Protein AF-A0AAV4X0K2-F1 (afdb_monomer)

Foldseek 3Di:
DLPVLVVVLVVVVVVVVVCVVVVDDDPADDDRDDAPCCVVVHVRVVVVCVVCVVVCVVHPDDDDDRPPCPPDDDDDDDDDDDPDD

Structure (mmCIF, N/CA/C/O backbone):
data_AF-A0AAV4X0K2-F1
#
_entry.id   AF-A0AAV4X0K2-F1
#
loop_
_atom_site.group_PDB
_atom_site.id
_atom_site.type_symbol
_atom_site.label_atom_id
_atom_site.label_alt_id
_atom_site.label_comp_id
_atom_site.label_asym_id
_atom_site.label_entity_id
_atom_site.label_seq_id
_atom_site.pdbx_PDB_ins_code
_atom_site.Cartn_x
_atom_site.Cartn_y
_atom_site.Cartn_z
_atom_site.occupancy
_atom_site.B_iso_or_equiv
_atom_site.auth_seq_id
_atom_site.auth_comp_id
_atom_site.auth_asym_id
_atom_site.auth_atom_id
_atom_site.pdbx_PDB_model_num
ATOM 1 N N . MET A 1 1 ? 12.401 4.003 -14.303 1.00 54.50 1 MET A N 1
ATOM 2 C CA . MET A 1 1 ? 11.462 2.905 -14.005 1.00 54.50 1 MET A CA 1
ATOM 3 C C . MET A 1 1 ? 10.466 3.340 -12.929 1.00 54.50 1 MET A C 1
ATOM 5 O O . MET A 1 1 ? 9.281 3.158 -13.141 1.00 54.50 1 MET A O 1
ATOM 9 N N . GLU A 1 2 ? 10.901 4.102 -11.919 1.00 62.12 2 GLU A N 1
ATOM 10 C CA . GLU A 1 2 ? 10.074 4.663 -10.821 1.00 62.12 2 GLU A CA 1
ATOM 11 C C . GLU A 1 2 ? 8.936 5.646 -11.202 1.00 62.12 2 GLU A C 1
ATOM 13 O O . GLU A 1 2 ? 8.013 5.878 -10.425 1.00 62.12 2 GLU A O 1
ATOM 18 N N . LEU A 1 3 ? 8.963 6.267 -12.390 1.00 73.31 3 LEU A N 1
ATOM 19 C CA . LEU A 1 3 ? 8.023 7.355 -12.719 1.00 73.31 3 LEU A CA 1
ATOM 20 C C . LEU A 1 3 ? 6.564 6.896 -12.884 1.00 73.31 3 LEU A C 1
ATOM 22 O O . LEU A 1 3 ? 5.651 7.670 -12.608 1.00 73.31 3 LEU A O 1
ATOM 26 N N . VAL A 1 4 ? 6.326 5.670 -13.355 1.00 82.19 4 VAL A N 1
ATOM 27 C CA . VAL A 1 4 ? 4.963 5.202 -13.667 1.00 82.19 4 VAL A CA 1
ATOM 28 C C . VAL A 1 4 ? 4.184 4.858 -12.396 1.00 82.19 4 VAL A C 1
ATOM 30 O O . VAL A 1 4 ? 3.013 5.223 -12.289 1.00 82.19 4 VAL A O 1
ATOM 33 N N . GLU A 1 5 ? 4.830 4.219 -11.419 1.00 84.44 5 GLU A N 1
ATOM 34 C CA . GLU A 1 5 ? 4.222 3.889 -10.124 1.00 84.44 5 GLU A CA 1
ATOM 35 C C . GLU A 1 5 ? 3.785 5.157 -9.380 1.00 84.44 5 GLU A C 1
ATOM 37 O O . GLU A 1 5 ? 2.631 5.270 -8.954 1.00 84.44 5 GLU A O 1
ATOM 42 N N . LEU A 1 6 ? 4.678 6.150 -9.289 1.00 87.69 6 LEU A N 1
ATOM 43 C CA . LEU A 1 6 ? 4.381 7.402 -8.598 1.00 87.69 6 LEU A CA 1
ATOM 44 C C . LEU A 1 6 ? 3.197 8.133 -9.243 1.00 87.69 6 LEU A C 1
ATOM 46 O O . LEU A 1 6 ? 2.308 8.619 -8.541 1.00 87.69 6 LEU A O 1
ATOM 50 N N . LEU A 1 7 ? 3.149 8.186 -10.578 1.00 91.25 7 LEU A N 1
ATOM 51 C CA . LEU A 1 7 ? 2.034 8.799 -11.301 1.00 91.25 7 LEU A CA 1
ATOM 52 C C . LEU A 1 7 ? 0.711 8.078 -11.029 1.00 91.25 7 LEU A C 1
ATOM 54 O O . LEU A 1 7 ? -0.301 8.752 -10.827 1.00 91.25 7 LEU A O 1
ATOM 58 N N . LEU A 1 8 ? 0.706 6.741 -10.970 1.00 92.06 8 LEU A N 1
ATOM 59 C CA . LEU A 1 8 ? -0.502 6.003 -10.607 1.00 92.06 8 LEU A CA 1
ATOM 60 C C . LEU A 1 8 ? -0.950 6.362 -9.188 1.00 92.06 8 LEU A C 1
ATOM 62 O O . LEU A 1 8 ? -2.122 6.677 -8.988 1.00 92.06 8 LEU A O 1
ATOM 66 N N . LEU A 1 9 ? -0.050 6.316 -8.203 1.00 93.88 9 LEU A N 1
ATOM 67 C CA . LEU A 1 9 ? -0.398 6.609 -6.810 1.00 93.88 9 LEU A CA 1
ATOM 68 C C . LEU A 1 9 ? -0.948 8.030 -6.648 1.00 93.88 9 LEU A C 1
ATOM 70 O O . LEU A 1 9 ? -1.936 8.228 -5.933 1.00 93.88 9 LEU A O 1
ATOM 74 N N . LEU A 1 10 ? -0.361 9.008 -7.343 1.00 94.94 10 LEU A N 1
ATOM 75 C CA . LEU A 1 10 ? -0.852 10.386 -7.367 1.00 94.94 10 LEU A CA 1
ATOM 76 C C . LEU A 1 10 ? -2.238 10.485 -8.011 1.00 94.94 10 LEU A C 1
ATOM 78 O O . LEU A 1 10 ? -3.122 11.147 -7.463 1.00 94.94 10 LEU A O 1
ATOM 82 N N . GLU A 1 11 ? -2.458 9.808 -9.137 1.00 96.44 11 GLU A N 1
ATOM 83 C CA . GLU A 1 11 ? -3.742 9.832 -9.837 1.00 96.44 11 GLU A CA 1
ATOM 84 C C . GLU A 1 11 ? -4.845 9.130 -9.035 1.00 96.44 11 GLU A C 1
ATOM 86 O O . GLU A 1 11 ? -5.944 9.671 -8.892 1.00 96.44 11 GLU A O 1
ATOM 91 N N . LEU A 1 12 ? -4.547 7.984 -8.418 1.00 96.12 12 LEU A N 1
ATOM 92 C CA . LEU A 1 12 ? -5.459 7.320 -7.489 1.00 96.12 12 LEU A CA 1
ATOM 93 C C . LEU A 1 12 ? -5.788 8.245 -6.317 1.00 96.12 12 LEU A C 1
ATOM 95 O O . LEU A 1 12 ? -6.963 8.495 -6.048 1.00 96.12 12 LEU A O 1
ATOM 99 N N . SER A 1 13 ? -4.777 8.828 -5.670 1.00 96.00 13 SER A N 1
ATOM 100 C CA . SER A 1 13 ? -4.977 9.771 -4.562 1.00 96.00 13 SER A CA 1
ATOM 101 C C . SER A 1 13 ? -5.866 10.951 -4.973 1.00 96.00 13 SER A C 1
ATOM 103 O O . SER A 1 13 ? -6.762 11.354 -4.226 1.00 96.00 13 SER A O 1
ATOM 105 N N . ARG A 1 14 ? -5.687 11.472 -6.194 1.00 97.69 14 ARG A N 1
ATOM 106 C CA . ARG A 1 14 ? -6.503 12.548 -6.769 1.00 97.69 14 ARG A CA 1
ATOM 107 C C . ARG A 1 14 ? -7.957 12.120 -6.988 1.00 97.69 14 ARG A C 1
ATOM 109 O O . ARG A 1 14 ? -8.869 12.872 -6.635 1.00 97.69 14 ARG A O 1
ATOM 116 N N . VAL A 1 15 ? -8.186 10.936 -7.559 1.00 98.25 15 VAL A N 1
ATOM 117 C CA . VAL A 1 15 ? -9.529 10.387 -7.814 1.00 98.25 15 VAL A CA 1
ATOM 118 C C . VAL A 1 15 ? -10.257 10.101 -6.502 1.00 98.25 15 VAL A C 1
ATOM 120 O O . VAL A 1 15 ? -11.373 10.583 -6.313 1.00 98.25 15 VAL A O 1
ATOM 123 N N . TYR A 1 16 ? -9.621 9.409 -5.556 1.00 97.88 16 TYR A N 1
ATOM 124 C CA . TYR A 1 16 ? -10.205 9.159 -4.237 1.00 97.88 16 TYR A CA 1
ATOM 125 C C . TYR A 1 16 ? -10.468 10.466 -3.482 1.00 97.88 16 TYR A C 1
ATOM 127 O O . TYR A 1 16 ? -11.527 10.625 -2.877 1.00 97.88 16 TYR A O 1
ATOM 135 N N . GLY A 1 17 ? -9.571 11.450 -3.587 1.00 97.88 17 GLY A N 1
ATOM 136 C CA . GLY A 1 17 ? -9.789 12.791 -3.048 1.00 97.88 17 GLY A CA 1
ATOM 137 C C . GLY A 1 17 ? -11.018 13.491 -3.639 1.00 97.88 17 GLY A C 1
ATOM 138 O O . GLY A 1 17 ? -11.735 14.184 -2.916 1.00 97.88 17 GLY A O 1
ATOM 139 N N . ARG A 1 18 ? -11.309 13.293 -4.932 1.00 98.44 18 ARG A N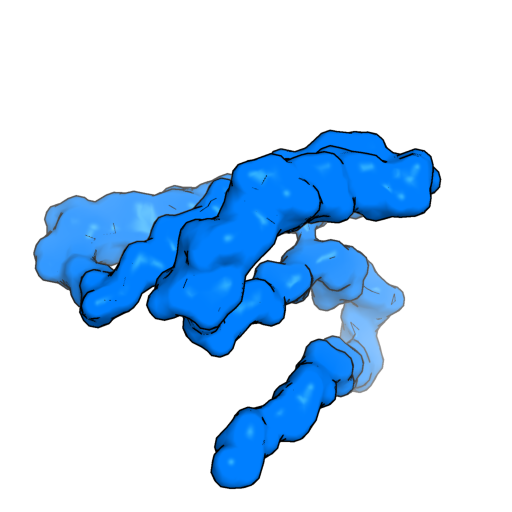 1
ATOM 140 C CA . ARG A 1 18 ? -12.540 13.793 -5.565 1.00 98.44 18 ARG A CA 1
ATOM 141 C C . ARG A 1 18 ? -13.780 13.078 -5.028 1.00 98.44 18 ARG A C 1
ATOM 143 O O . ARG A 1 18 ? -14.709 13.758 -4.609 1.00 98.44 18 ARG A O 1
ATOM 150 N N . LEU A 1 19 ? -13.761 11.747 -4.956 1.00 98.38 19 LEU A N 1
ATOM 151 C CA . LEU A 1 19 ? -14.875 10.960 -4.410 1.00 98.38 19 LEU A CA 1
ATOM 152 C C . LEU A 1 19 ? -15.211 11.383 -2.972 1.00 98.38 19 LEU A C 1
ATOM 154 O O . LEU A 1 19 ? -16.378 11.527 -2.612 1.00 98.38 19 LEU A O 1
ATOM 158 N N . LEU A 1 20 ? -14.188 11.670 -2.160 1.00 98.00 20 LEU A N 1
ATOM 159 C CA . LEU A 1 20 ? -14.382 12.214 -0.817 1.00 98.00 20 LEU A CA 1
ATOM 160 C C . LEU A 1 20 ? -15.080 13.588 -0.834 1.00 98.00 20 LEU A C 1
ATOM 162 O O . LEU A 1 20 ? -15.934 13.850 0.016 1.00 98.00 20 LEU A O 1
ATOM 166 N N . LYS A 1 21 ? -14.762 14.471 -1.785 1.00 98.00 21 LYS A N 1
ATOM 167 C CA . LYS A 1 21 ? -15.442 15.773 -1.930 1.00 98.00 21 LYS A CA 1
ATOM 168 C C . LYS A 1 21 ? -16.895 15.629 -2.393 1.00 98.00 21 LYS A C 1
ATOM 170 O O . LYS A 1 21 ? -17.724 16.444 -2.015 1.00 98.00 21 LYS A O 1
ATOM 175 N N . GLU A 1 22 ? -17.205 14.574 -3.140 1.00 98.25 22 GLU A N 1
ATOM 176 C CA . GLU A 1 22 ? -18.553 14.246 -3.633 1.00 98.25 22 GLU A CA 1
ATOM 177 C C . GLU A 1 22 ? -19.420 13.502 -2.596 1.00 98.25 22 GLU A C 1
ATOM 179 O O . GLU A 1 22 ? -20.559 13.138 -2.870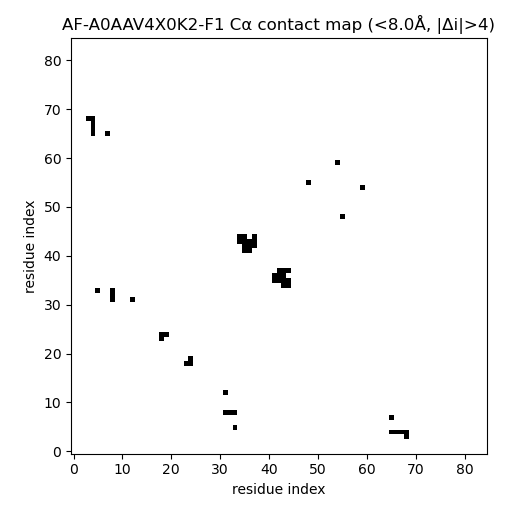 1.00 98.25 22 GLU A O 1
ATOM 184 N N . GLY A 1 23 ? -18.903 13.287 -1.382 1.00 97.94 23 GLY A N 1
ATOM 185 C CA . GLY A 1 23 ? -19.645 12.683 -0.270 1.00 97.94 23 GLY A CA 1
ATOM 186 C C . GLY A 1 23 ? -19.503 11.165 -0.161 1.00 97.94 23 GLY A C 1
ATOM 187 O O . GLY A 1 23 ? -19.932 10.586 0.837 1.00 97.94 23 GLY A O 1
ATOM 188 N N . TRP A 1 24 ? -18.831 10.513 -1.112 1.00 98.38 24 TRP A N 1
ATOM 189 C CA . TRP A 1 24 ? -18.476 9.106 -0.966 1.00 98.38 24 TRP A CA 1
ATOM 190 C C . TRP A 1 24 ? -17.458 8.926 0.170 1.00 98.38 24 TRP A C 1
ATOM 192 O O . TRP A 1 24 ? -16.576 9.760 0.393 1.00 98.38 24 TRP A O 1
ATOM 202 N N . ARG A 1 25 ? -17.570 7.830 0.923 1.00 97.50 25 ARG A N 1
ATOM 203 C CA . ARG A 1 25 ? -16.629 7.461 1.989 1.00 97.50 25 ARG A CA 1
ATOM 204 C C . ARG A 1 25 ? -16.308 5.973 1.882 1.00 97.50 25 ARG A C 1
ATOM 206 O O . ARG A 1 25 ? -17.239 5.171 1.780 1.00 97.50 25 ARG A O 1
ATOM 213 N N . PRO A 1 26 ? -15.027 5.573 1.937 1.00 97.31 26 PRO A N 1
ATOM 214 C CA . PRO A 1 26 ? -14.696 4.161 1.955 1.00 97.31 26 PRO A CA 1
ATOM 215 C C . PRO A 1 26 ? -15.141 3.543 3.284 1.00 97.31 26 PRO A C 1
ATOM 217 O O . PRO A 1 26 ? -15.021 4.152 4.346 1.00 97.31 26 PRO A O 1
ATOM 220 N N . ARG A 1 27 ? -15.620 2.296 3.242 1.00 97.81 27 ARG A N 1
ATOM 221 C CA . ARG A 1 27 ? -16.001 1.550 4.455 1.00 97.81 27 ARG A CA 1
ATOM 222 C C . ARG A 1 27 ? -14.801 1.259 5.371 1.00 97.81 27 ARG A C 1
ATOM 224 O O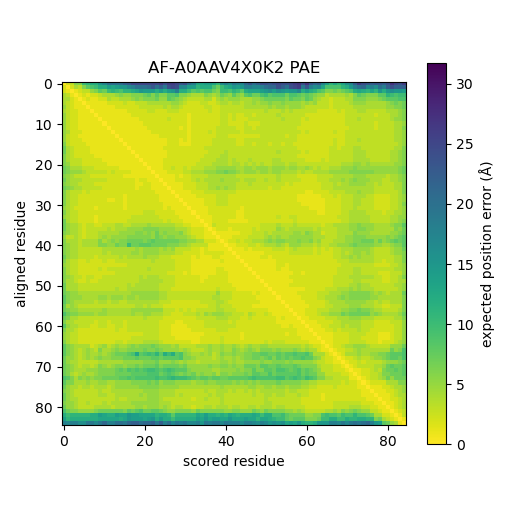 . ARG A 1 27 ? -14.983 1.065 6.568 1.00 97.81 27 ARG A O 1
ATOM 231 N N . ARG A 1 28 ? -13.594 1.170 4.808 1.00 97.25 28 ARG A N 1
ATOM 232 C CA . ARG A 1 28 ? -12.328 0.938 5.521 1.00 97.25 28 ARG A CA 1
ATOM 233 C C . ARG A 1 28 ? -11.314 2.004 5.126 1.00 97.25 28 ARG A C 1
ATOM 235 O O . ARG A 1 28 ? -11.429 2.590 4.056 1.00 97.25 28 ARG A O 1
ATOM 242 N N . THR A 1 29 ? -10.318 2.231 5.971 1.00 96.94 29 THR A N 1
ATOM 243 C CA . THR A 1 29 ? -9.206 3.134 5.657 1.00 96.94 29 THR A CA 1
ATOM 244 C C . THR A 1 29 ? -8.439 2.637 4.433 1.00 96.94 29 THR A C 1
ATOM 246 O O . THR A 1 29 ? -8.140 1.449 4.333 1.00 96.94 29 THR A O 1
ATOM 249 N N . ILE A 1 30 ? -8.109 3.555 3.524 1.00 97.00 30 ILE A N 1
ATOM 250 C CA . ILE A 1 30 ? -7.204 3.324 2.394 1.00 97.00 30 ILE A CA 1
ATOM 251 C C . ILE A 1 30 ? -5.933 4.118 2.682 1.00 97.00 30 ILE A C 1
ATOM 253 O O . ILE A 1 30 ? -6.016 5.300 3.016 1.00 97.00 30 ILE A O 1
ATOM 257 N N . MET A 1 31 ? -4.778 3.469 2.572 1.00 95.56 31 MET A N 1
ATOM 258 C CA . MET A 1 31 ? -3.471 4.085 2.773 1.00 95.56 31 MET A CA 1
ATOM 259 C C . MET A 1 31 ? -2.684 3.986 1.469 1.00 95.56 31 MET A C 1
ATOM 261 O O . MET A 1 31 ? -2.477 2.887 0.961 1.00 95.56 31 MET A O 1
ATOM 265 N N . PHE A 1 32 ? -2.291 5.135 0.921 1.00 95.44 32 PHE A N 1
ATOM 266 C CA . PHE A 1 32 ? -1.396 5.208 -0.231 1.00 95.44 32 PHE A CA 1
ATOM 267 C C . PHE A 1 32 ? 0.036 5.309 0.283 1.00 95.44 32 PHE A C 1
ATOM 269 O O . PHE A 1 32 ? 0.339 6.198 1.079 1.00 95.44 32 PHE A O 1
ATOM 276 N N . CYS A 1 33 ? 0.899 4.402 -0.163 1.00 93.94 33 CYS A N 1
ATOM 277 C CA . CYS A 1 33 ? 2.294 4.339 0.251 1.00 93.94 33 CYS A CA 1
ATOM 278 C C . CYS A 1 33 ? 3.184 4.410 -0.983 1.00 93.94 33 CYS A C 1
ATOM 280 O O . CYS A 1 33 ? 3.004 3.617 -1.900 1.00 93.94 33 CYS A O 1
ATOM 282 N N . SER A 1 34 ? 4.131 5.344 -0.976 1.00 92.94 34 SER A N 1
ATOM 283 C CA . SER A 1 34 ? 5.218 5.418 -1.950 1.00 92.94 34 SER A CA 1
ATOM 284 C C . SER A 1 34 ? 6.496 5.060 -1.206 1.00 92.94 34 SER A C 1
ATOM 286 O O . SER A 1 34 ? 6.877 5.774 -0.276 1.00 92.94 34 SER A O 1
ATOM 288 N N . TRP A 1 35 ? 7.122 3.947 -1.572 1.00 93.31 35 TRP A N 1
ATOM 289 C CA . TRP A 1 35 ? 8.300 3.441 -0.874 1.00 93.31 35 TRP A CA 1
ATOM 290 C C . TRP A 1 35 ? 9.583 3.961 -1.517 1.00 93.31 35 TRP A C 1
ATOM 292 O O . TRP A 1 35 ? 9.686 4.045 -2.735 1.00 93.31 35 TRP A O 1
ATOM 302 N N . GLY A 1 36 ? 10.562 4.328 -0.691 1.00 91.38 36 GLY A N 1
ATOM 303 C CA . GLY A 1 36 ? 11.918 4.629 -1.148 1.00 91.38 36 GLY A CA 1
ATOM 304 C C . GLY A 1 36 ? 12.824 3.401 -1.059 1.00 91.38 36 GLY A C 1
ATOM 305 O O . GLY A 1 36 ? 12.538 2.472 -0.304 1.00 91.38 36 GLY A O 1
ATOM 306 N N . ALA A 1 37 ? 13.947 3.430 -1.783 1.00 91.94 37 ALA A N 1
ATOM 307 C CA . ALA A 1 37 ? 14.985 2.391 -1.737 1.00 91.94 37 ALA A CA 1
ATOM 308 C C . ALA A 1 37 ? 14.481 0.968 -2.071 1.00 91.94 37 ALA A C 1
ATOM 310 O O . ALA A 1 37 ? 15.009 -0.022 -1.566 1.00 91.94 37 ALA A O 1
ATOM 311 N N . GLU A 1 38 ? 13.471 0.869 -2.936 1.00 87.81 38 GLU A N 1
ATOM 312 C CA . GLU A 1 38 ? 12.898 -0.397 -3.408 1.00 87.81 38 GLU A CA 1
ATOM 313 C C . GLU A 1 38 ? 13.929 -1.197 -4.230 1.00 87.81 38 GLU A C 1
ATOM 315 O O . GLU A 1 38 ? 14.260 -2.327 -3.871 1.00 87.81 38 GLU A O 1
ATOM 320 N N . GLU A 1 39 ? 14.607 -0.524 -5.163 1.00 87.38 39 GLU A N 1
ATOM 321 C CA . GLU A 1 39 ? 15.749 -1.035 -5.946 1.00 87.38 39 GLU A CA 1
ATOM 322 C C . GLU A 1 39 ? 16.941 -1.512 -5.088 1.00 87.38 39 GLU A C 1
ATOM 324 O O . GLU A 1 39 ? 17.826 -2.229 -5.554 1.00 87.38 39 GLU A O 1
ATOM 329 N N . HIS A 1 40 ? 16.983 -1.121 -3.811 1.00 90.56 40 HIS A N 1
ATOM 330 C CA . HIS A 1 40 ? 18.020 -1.521 -2.861 1.00 90.56 40 HIS A CA 1
ATOM 331 C C . HIS A 1 40 ? 17.515 -2.626 -1.934 1.00 90.56 40 HIS A C 1
ATOM 333 O O . HIS A 1 40 ? 17.774 -2.587 -0.738 1.00 90.56 40 HIS A O 1
ATOM 339 N N . ASN A 1 41 ? 16.815 -3.624 -2.481 1.00 91.69 41 ASN A N 1
ATOM 340 C CA . ASN A 1 41 ? 16.267 -4.760 -1.734 1.00 91.69 41 ASN A CA 1
ATOM 341 C C . ASN A 1 41 ? 15.091 -4.381 -0.809 1.00 91.69 41 ASN A C 1
ATOM 343 O O . ASN A 1 41 ? 15.026 -4.805 0.344 1.00 91.69 41 ASN A O 1
ATOM 347 N N . LEU A 1 42 ? 14.142 -3.600 -1.337 1.00 93.06 42 LEU A N 1
ATOM 348 C CA . LEU A 1 42 ? 12.835 -3.306 -0.729 1.00 93.06 42 LEU A CA 1
ATOM 349 C C . LEU A 1 42 ? 12.879 -2.553 0.612 1.00 93.06 42 LEU A C 1
ATOM 351 O O . LEU A 1 42 ? 11.871 -2.531 1.327 1.00 93.06 42 LEU A O 1
ATOM 355 N N . ILE A 1 43 ? 14.007 -1.913 0.943 1.00 96.38 43 ILE A N 1
ATOM 356 C CA . ILE A 1 43 ? 14.304 -1.380 2.285 1.00 96.38 43 ILE A CA 1
ATOM 357 C C . ILE A 1 43 ? 13.154 -0.535 2.833 1.00 96.38 43 ILE A C 1
ATOM 359 O O . ILE A 1 43 ? 12.661 -0.817 3.920 1.00 96.38 43 ILE A O 1
ATOM 363 N N . GLY A 1 44 ? 12.670 0.462 2.086 1.00 95.56 44 GLY A N 1
ATOM 364 C CA . GLY A 1 44 ? 11.661 1.383 2.616 1.00 95.56 44 GLY A CA 1
ATOM 365 C C . GLY A 1 44 ? 10.357 0.697 3.031 1.00 95.56 44 GLY A C 1
ATOM 366 O O . GLY A 1 44 ? 9.769 1.064 4.046 1.00 95.56 44 GLY A O 1
ATOM 367 N N . SER A 1 45 ? 9.915 -0.310 2.274 1.00 95.81 45 SER A N 1
ATOM 368 C CA . SER A 1 45 ? 8.700 -1.064 2.602 1.00 95.81 45 SER A CA 1
ATOM 369 C C . SER A 1 45 ? 8.914 -2.050 3.753 1.00 95.81 45 SER A C 1
ATOM 371 O O . SER A 1 45 ? 8.028 -2.204 4.595 1.00 95.81 45 SER A O 1
ATOM 373 N N . THR A 1 46 ? 10.094 -2.674 3.814 1.00 97.31 46 THR A N 1
ATOM 374 C CA . THR A 1 46 ? 10.460 -3.653 4.842 1.00 97.31 46 THR A CA 1
ATOM 375 C C . THR A 1 46 ? 10.589 -2.989 6.206 1.00 97.31 46 THR A C 1
ATOM 377 O O . THR A 1 46 ? 9.897 -3.389 7.136 1.00 97.31 46 THR A O 1
ATOM 380 N N . GLU A 1 47 ? 11.378 -1.920 6.313 1.00 97.56 47 GLU A N 1
ATOM 381 C CA . GLU A 1 47 ? 11.587 -1.205 7.580 1.00 97.56 47 GLU A CA 1
ATOM 382 C C . GLU A 1 47 ? 10.260 -0.662 8.132 1.00 97.56 47 GLU A C 1
ATOM 384 O O . GLU A 1 47 ? 9.932 -0.823 9.307 1.00 97.56 47 GLU A O 1
ATOM 389 N N . TRP A 1 48 ? 9.418 -0.089 7.260 1.00 97.31 48 TRP A N 1
ATOM 390 C CA . TRP A 1 48 ? 8.110 0.407 7.683 1.00 97.31 48 TRP A CA 1
ATOM 391 C C . TRP A 1 48 ? 7.182 -0.718 8.159 1.00 97.31 48 TRP A C 1
ATOM 393 O O . TRP A 1 48 ? 6.448 -0.541 9.137 1.00 97.31 48 TRP A O 1
ATOM 403 N N . LEU A 1 49 ? 7.193 -1.873 7.483 1.00 96.62 49 LEU A N 1
ATOM 404 C CA . LEU A 1 49 ? 6.436 -3.053 7.901 1.00 96.62 49 LEU A CA 1
ATOM 405 C C . LEU A 1 49 ? 6.898 -3.537 9.279 1.00 96.62 49 LEU A C 1
ATOM 407 O O . LEU A 1 49 ? 6.047 -3.827 10.121 1.00 96.62 49 LEU A O 1
ATOM 411 N N . GLU A 1 50 ? 8.207 -3.619 9.506 1.00 97.06 50 GLU A N 1
ATOM 412 C CA . GLU A 1 50 ? 8.798 -4.074 10.766 1.00 97.06 50 GLU A CA 1
ATOM 413 C C . GLU A 1 50 ? 8.393 -3.169 11.937 1.00 97.06 50 GLU A C 1
ATOM 415 O O . GLU A 1 50 ? 7.877 -3.663 12.947 1.00 97.06 50 GLU A O 1
ATOM 420 N N . ASP A 1 51 ? 8.477 -1.849 11.758 1.00 97.94 51 ASP A N 1
ATOM 421 C CA . ASP A 1 51 ? 8.054 -0.863 12.759 1.00 97.94 51 ASP A CA 1
ATOM 422 C C . ASP A 1 51 ? 6.546 -0.929 13.069 1.00 97.94 51 ASP A C 1
ATOM 424 O O . ASP A 1 51 ? 6.108 -0.696 14.201 1.00 97.94 51 ASP A O 1
ATOM 428 N N . ASN A 1 52 ? 5.720 -1.267 12.072 1.00 97.31 52 ASN A N 1
ATOM 429 C CA . ASN A 1 52 ? 4.256 -1.238 12.174 1.00 97.31 52 ASN A CA 1
ATOM 430 C C . ASN A 1 52 ? 3.616 -2.629 12.300 1.00 97.31 52 ASN A C 1
ATOM 432 O O . ASN A 1 52 ? 2.384 -2.751 12.282 1.00 97.31 52 ASN A O 1
ATOM 436 N N . LEU A 1 53 ? 4.415 -3.683 12.481 1.00 96.12 53 LEU A N 1
ATOM 437 C CA . LEU A 1 53 ? 3.982 -5.075 12.349 1.00 96.12 53 LEU A CA 1
ATOM 438 C C . LEU A 1 53 ? 2.778 -5.417 13.237 1.00 96.12 53 LEU A C 1
ATOM 440 O O . LEU A 1 53 ? 1.801 -6.011 12.780 1.00 96.12 53 LEU A O 1
ATOM 444 N N . LYS A 1 54 ? 2.802 -4.981 14.504 1.00 96.44 54 LYS A N 1
ATOM 445 C CA . LYS A 1 54 ? 1.708 -5.222 15.465 1.00 96.44 54 LYS A CA 1
ATOM 446 C C . LYS A 1 54 ? 0.390 -4.587 15.020 1.00 96.44 54 LYS A C 1
ATOM 448 O O . LYS A 1 54 ? -0.670 -5.186 15.187 1.00 96.44 54 LYS A O 1
ATOM 453 N N . LEU A 1 55 ? 0.449 -3.376 14.464 1.00 96.06 55 LEU A N 1
ATOM 454 C CA . LEU A 1 55 ? -0.729 -2.661 13.978 1.00 96.06 55 LEU A CA 1
ATOM 455 C C . LEU A 1 55 ? -1.304 -3.354 12.741 1.00 96.06 55 LEU A C 1
ATOM 457 O O . LEU A 1 55 ? -2.515 -3.563 12.651 1.00 96.06 55 LEU A O 1
ATOM 461 N N . LEU A 1 56 ? -0.431 -3.716 11.802 1.00 95.81 56 LEU A N 1
ATOM 462 C CA . LEU A 1 56 ? -0.810 -4.316 10.529 1.00 95.81 56 LEU A CA 1
ATOM 463 C C . LEU A 1 56 ? -1.397 -5.709 10.722 1.00 95.81 56 LEU A C 1
ATOM 465 O O . LEU A 1 56 ? -2.442 -5.994 10.149 1.00 95.81 56 LEU A O 1
ATOM 469 N N . HIS A 1 57 ? -0.831 -6.517 11.616 1.00 94.56 57 HIS A N 1
ATOM 470 C CA . HIS A 1 57 ? -1.376 -7.834 11.939 1.00 94.56 57 HIS A CA 1
ATOM 471 C C . HIS A 1 57 ? -2.838 -7.776 12.426 1.00 94.56 57 HIS A C 1
ATOM 473 O O . HIS A 1 57 ? -3.613 -8.695 12.184 1.00 94.56 57 HIS A O 1
ATOM 479 N N . GLY A 1 58 ? -3.241 -6.697 13.109 1.00 95.56 58 GLY A N 1
ATOM 480 C CA . GLY A 1 58 ? -4.611 -6.531 13.608 1.00 95.56 58 GLY A CA 1
ATOM 481 C C . GLY A 1 58 ? -5.557 -5.741 12.697 1.00 95.56 58 GLY A C 1
ATOM 482 O O . GLY A 1 58 ? -6.765 -5.745 12.940 1.00 95.56 58 GLY A O 1
ATOM 483 N N . ARG A 1 59 ? -5.046 -5.001 11.701 1.00 96.50 59 ARG A N 1
ATOM 484 C CA . ARG A 1 59 ? -5.843 -4.013 10.941 1.00 96.50 59 ARG A CA 1
ATOM 485 C C . ARG A 1 59 ? -5.678 -4.069 9.428 1.00 96.50 59 ARG A C 1
ATOM 487 O O . ARG A 1 59 ? -6.574 -3.597 8.727 1.00 96.50 59 ARG A O 1
ATOM 494 N N . ALA A 1 60 ? -4.564 -4.587 8.920 1.00 95.38 60 ALA A N 1
ATOM 495 C CA . ALA A 1 60 ? -4.353 -4.709 7.487 1.00 95.38 60 ALA A CA 1
ATOM 496 C C . ALA A 1 60 ? -5.272 -5.801 6.930 1.00 95.38 60 ALA A C 1
ATOM 498 O O . ALA A 1 60 ? -5.347 -6.902 7.465 1.00 95.38 60 ALA A O 1
ATOM 499 N N . VAL A 1 61 ? -5.995 -5.474 5.859 1.00 95.25 61 VAL A N 1
ATOM 500 C CA . VAL A 1 61 ? -6.904 -6.417 5.185 1.00 95.25 61 VAL A CA 1
ATOM 501 C C . VAL A 1 61 ? -6.283 -6.944 3.897 1.00 95.25 61 VAL A C 1
ATOM 503 O O . VAL A 1 61 ? -6.424 -8.119 3.584 1.00 95.25 61 VAL A O 1
ATOM 506 N N . ALA A 1 62 ? -5.607 -6.075 3.148 1.00 94.44 62 ALA A N 1
ATOM 507 C CA . ALA A 1 62 ? -4.906 -6.417 1.921 1.00 94.44 62 ALA A CA 1
ATOM 508 C C . ALA A 1 62 ? -3.803 -5.387 1.651 1.00 94.44 62 ALA A C 1
ATOM 510 O O . ALA A 1 62 ? -3.943 -4.217 2.017 1.00 94.44 62 ALA A O 1
ATOM 511 N N . TYR A 1 63 ? -2.749 -5.828 0.971 1.00 95.25 63 TYR A N 1
ATOM 512 C CA . TYR A 1 63 ? -1.744 -4.974 0.351 1.00 95.25 63 TYR A CA 1
ATOM 513 C C . TYR A 1 63 ? -1.825 -5.179 -1.164 1.00 95.25 63 TYR A C 1
ATOM 515 O O . TYR A 1 63 ? -1.754 -6.312 -1.639 1.00 95.25 63 TYR A O 1
ATOM 523 N N . ILE A 1 64 ? -2.031 -4.092 -1.909 1.00 94.62 64 ILE A N 1
ATOM 524 C CA . ILE A 1 64 ? -2.045 -4.100 -3.374 1.00 94.62 64 ILE A CA 1
ATOM 525 C C . ILE A 1 64 ? -0.765 -3.406 -3.813 1.00 94.62 64 ILE A C 1
ATOM 527 O O . ILE A 1 64 ? -0.619 -2.200 -3.616 1.00 94.62 64 ILE A O 1
ATOM 531 N N . ASN A 1 65 ? 0.158 -4.183 -4.368 1.00 93.19 65 ASN A N 1
ATOM 532 C CA . ASN A 1 65 ? 1.390 -3.653 -4.928 1.00 93.19 65 ASN A CA 1
ATOM 533 C C . ASN A 1 65 ? 1.118 -3.042 -6.314 1.00 93.19 65 ASN A C 1
ATOM 535 O O . ASN A 1 65 ? 0.326 -3.583 -7.089 1.00 93.19 65 ASN A O 1
ATOM 539 N N . ALA A 1 66 ? 1.749 -1.902 -6.585 1.00 88.00 66 ALA A N 1
ATOM 540 C CA . ALA A 1 66 ? 1.562 -1.103 -7.791 1.00 88.00 66 ALA A CA 1
ATOM 541 C C .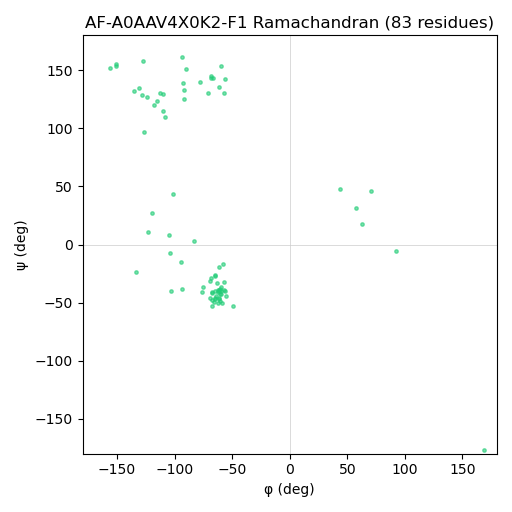 ALA A 1 66 ? 2.866 -0.952 -8.597 1.00 88.00 66 ALA A C 1
ATOM 543 O O . ALA A 1 66 ? 3.027 0.032 -9.318 1.00 88.00 66 ALA A O 1
ATOM 544 N N . ASP A 1 67 ? 3.776 -1.918 -8.486 1.00 86.88 67 ASP A N 1
ATOM 545 C CA . ASP A 1 67 ? 5.031 -1.925 -9.228 1.00 86.88 67 ASP A CA 1
ATOM 546 C C . ASP A 1 67 ? 4.899 -2.647 -10.586 1.00 86.88 67 ASP A C 1
ATOM 548 O O . ASP A 1 67 ? 4.047 -3.521 -10.776 1.00 86.88 67 ASP A O 1
ATOM 552 N N . ILE A 1 68 ? 5.710 -2.224 -11.564 1.00 83.50 68 ILE A N 1
ATOM 553 C CA . ILE A 1 68 ? 5.792 -2.749 -12.942 1.00 83.50 68 ILE A CA 1
ATOM 554 C C . ILE A 1 68 ? 4.399 -2.992 -13.567 1.00 83.50 68 ILE A C 1
ATOM 556 O O . ILE A 1 68 ? 4.096 -4.018 -14.177 1.00 83.50 68 ILE A O 1
ATOM 560 N N . LEU A 1 69 ? 3.508 -2.006 -13.449 1.00 82.12 69 LEU A N 1
ATOM 561 C CA . LEU A 1 69 ? 2.120 -2.129 -13.920 1.00 82.12 69 LEU A CA 1
ATOM 562 C C . LEU A 1 69 ? 1.987 -2.278 -15.438 1.00 82.12 69 LEU A C 1
ATOM 564 O O . LEU A 1 69 ? 1.001 -2.831 -15.926 1.00 82.12 69 LEU A O 1
ATOM 568 N N . VAL A 1 70 ? 2.962 -1.769 -16.193 1.00 87.44 70 VAL A N 1
ATOM 569 C CA . VAL A 1 70 ? 2.993 -1.853 -17.655 1.00 87.44 70 VAL A CA 1
ATOM 570 C C . VAL A 1 70 ? 4.328 -2.445 -18.088 1.00 87.44 70 VAL A C 1
ATOM 572 O O . VAL A 1 70 ? 5.322 -1.738 -18.216 1.00 87.44 70 VAL A O 1
ATOM 575 N N . ALA A 1 71 ? 4.330 -3.755 -18.336 1.00 86.38 71 ALA A N 1
ATOM 576 C CA . ALA A 1 71 ? 5.479 -4.491 -18.875 1.00 86.38 71 ALA A CA 1
ATOM 577 C C . ALA A 1 71 ? 5.329 -4.849 -20.370 1.00 86.38 71 ALA A C 1
ATOM 579 O O . ALA A 1 71 ? 6.258 -5.362 -20.988 1.00 86.38 71 ALA A O 1
ATOM 580 N N . GLY A 1 72 ? 4.154 -4.610 -20.958 1.00 89.12 72 GLY A N 1
ATOM 581 C CA . GLY A 1 72 ? 3.815 -4.951 -22.340 1.00 89.12 72 GLY A CA 1
ATOM 582 C C . GLY A 1 72 ? 2.315 -4.791 -22.600 1.00 89.12 72 GLY A C 1
ATOM 583 O O . GLY A 1 72 ? 1.573 -4.370 -21.717 1.00 89.12 72 GLY A O 1
ATOM 584 N N . ASN A 1 73 ? 1.857 -5.128 -23.807 1.00 93.62 73 ASN A N 1
ATOM 585 C CA . ASN A 1 73 ? 0.464 -4.934 -24.242 1.00 93.62 73 ASN A CA 1
ATOM 586 C C . ASN A 1 73 ? -0.240 -6.223 -24.709 1.0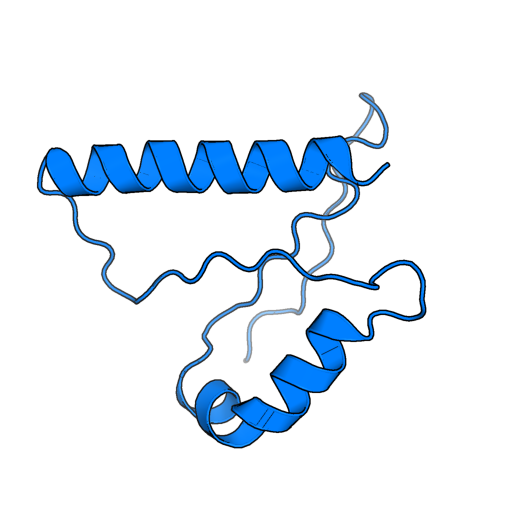0 93.62 73 ASN A C 1
ATOM 588 O O . ASN A 1 73 ? -1.321 -6.153 -25.287 1.00 93.62 73 ASN A O 1
ATOM 592 N N . VAL A 1 74 ? 0.369 -7.390 -24.480 1.00 95.94 74 VAL A N 1
ATOM 593 C CA . VAL A 1 74 ? -0.123 -8.677 -25.004 1.00 95.94 74 VAL A CA 1
ATOM 594 C C . VAL A 1 74 ? -1.030 -9.403 -24.009 1.00 95.94 74 VAL A C 1
ATOM 596 O O . VAL A 1 74 ? -2.013 -10.024 -24.402 1.00 95.94 74 VAL A O 1
ATOM 599 N N . SER A 1 75 ? -0.712 -9.342 -22.716 1.00 94.12 75 SER A N 1
ATOM 600 C CA . SER A 1 75 ? -1.417 -10.096 -21.677 1.00 94.12 75 SER A CA 1
ATOM 601 C C . SER A 1 75 ? -1.381 -9.376 -20.335 1.00 94.12 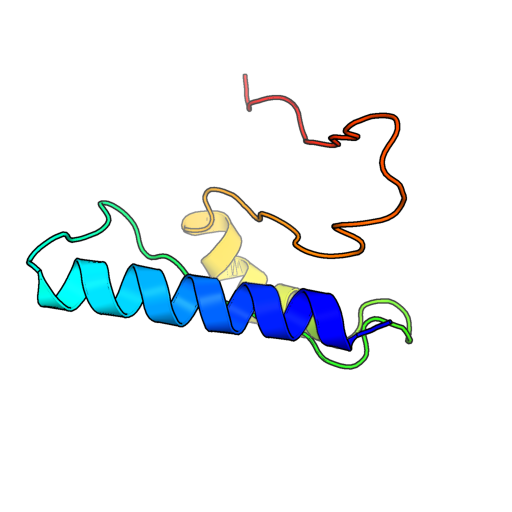75 SER A C 1
ATOM 603 O O . SER A 1 75 ? -0.419 -8.671 -20.038 1.00 94.12 75 SER A O 1
ATOM 605 N N . ILE A 1 76 ? -2.384 -9.632 -19.494 1.00 94.12 76 ILE A N 1
ATOM 606 C CA . ILE A 1 76 ? -2.406 -9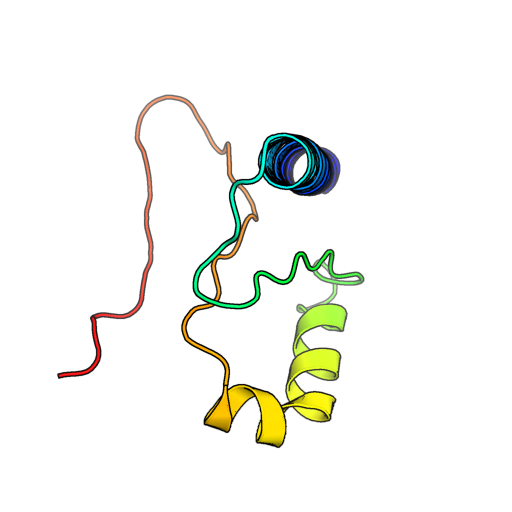.195 -18.094 1.00 94.12 76 ILE A CA 1
ATOM 607 C C . ILE A 1 76 ? -1.811 -10.305 -17.223 1.00 94.12 76 ILE A C 1
ATOM 609 O O . ILE A 1 76 ? -2.194 -11.468 -17.351 1.00 94.12 76 ILE A O 1
ATOM 613 N N . ARG A 1 77 ? -0.899 -9.942 -16.316 1.00 92.44 77 ARG A N 1
ATOM 614 C CA . ARG A 1 77 ? -0.339 -10.846 -15.305 1.00 92.44 77 ARG A CA 1
ATOM 615 C C . ARG A 1 77 ? -0.799 -10.406 -13.920 1.00 92.44 77 ARG A C 1
ATOM 617 O O . ARG A 1 77 ? -0.657 -9.241 -13.571 1.00 92.44 77 ARG A O 1
ATOM 624 N N . VAL A 1 78 ? -1.315 -11.348 -13.135 1.00 92.75 78 VAL A N 1
ATOM 625 C CA . VAL A 1 78 ? -1.741 -11.120 -11.748 1.00 92.75 78 VAL A CA 1
ATOM 626 C C . VAL A 1 78 ? -1.133 -12.202 -10.868 1.00 92.75 78 VAL A C 1
ATOM 628 O O . VAL A 1 78 ? -1.164 -13.380 -11.220 1.00 92.75 78 VAL A O 1
ATOM 631 N N . VAL A 1 79 ? -0.583 -11.798 -9.726 1.00 93.19 79 VAL A N 1
ATOM 632 C CA . VAL A 1 79 ? -0.096 -12.696 -8.677 1.00 93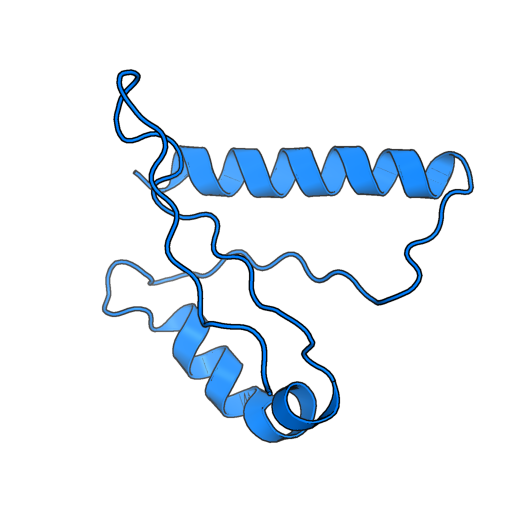.19 79 VAL A CA 1
ATOM 633 C C . VAL A 1 79 ? -0.722 -12.239 -7.365 1.00 93.19 79 VAL A C 1
ATOM 635 O O . VAL A 1 79 ? -0.674 -11.056 -7.043 1.00 93.19 79 VAL A O 1
ATOM 638 N N . ALA A 1 80 ? -1.341 -13.159 -6.631 1.00 94.94 80 ALA A N 1
ATOM 639 C CA . ALA A 1 80 ? -1.990 -12.874 -5.357 1.00 94.94 80 ALA A CA 1
ATOM 640 C C . ALA A 1 80 ? -1.956 -14.112 -4.456 1.00 94.94 80 ALA A C 1
ATOM 642 O O . ALA A 1 80 ? -1.898 -15.241 -4.950 1.00 94.94 8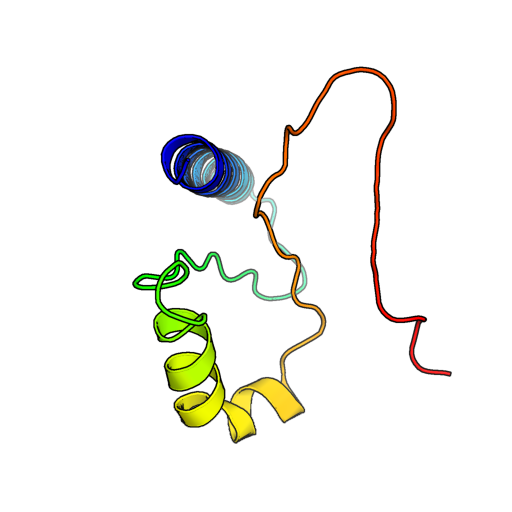0 ALA A O 1
ATOM 643 N N . SER A 1 81 ? -2.026 -13.907 -3.141 1.00 94.88 81 SER A N 1
ATOM 644 C CA . SER A 1 81 ? -2.282 -15.006 -2.213 1.00 94.88 81 SER A CA 1
ATOM 645 C C . SER A 1 81 ? -3.717 -15.518 -2.396 1.00 94.88 81 SER A C 1
ATOM 647 O O . SER A 1 81 ? -4.620 -14.711 -2.643 1.00 94.88 81 SER A O 1
ATOM 649 N N . PRO A 1 82 ? -3.969 -16.829 -2.241 1.00 92.19 82 PRO A N 1
ATOM 650 C CA . PRO A 1 82 ? -5.334 -17.326 -2.170 1.00 92.19 82 PRO A CA 1
ATOM 651 C C . PRO A 1 82 ? -6.062 -16.684 -0.975 1.00 92.19 82 PRO A C 1
ATOM 653 O O . PRO A 1 82 ? -5.411 -16.280 -0.004 1.00 92.19 82 PRO A O 1
ATOM 656 N N . PRO A 1 83 ? -7.399 -16.573 -1.023 1.00 82.62 83 PRO A N 1
ATOM 657 C CA . PRO A 1 83 ? -8.163 -16.102 0.122 1.00 82.62 83 PRO A CA 1
ATOM 658 C C . PRO A 1 83 ? -7.872 -16.983 1.347 1.00 82.62 83 PRO A C 1
ATOM 660 O O . PRO A 1 83 ? -7.728 -18.198 1.180 1.00 82.62 83 PRO A O 1
ATOM 663 N N . PRO A 1 84 ? -7.790 -16.411 2.562 1.00 76.69 84 PRO A N 1
ATOM 664 C CA . PRO A 1 84 ? -7.770 -17.225 3.770 1.00 76.69 84 PRO A CA 1
ATOM 665 C C . PRO A 1 84 ? -9.033 -18.099 3.795 1.00 76.69 84 PRO A C 1
ATOM 667 O O . PRO A 1 84 ? -10.128 -17.602 3.521 1.00 76.69 84 PRO A O 1
ATOM 670 N N . ILE A 1 85 ? -8.837 -19.397 4.039 1.00 62.94 85 ILE A N 1
ATOM 671 C CA . ILE A 1 85 ? -9.897 -20.414 4.139 1.00 62.94 85 ILE A CA 1
ATOM 672 C C . ILE A 1 85 ? -10.727 -20.163 5.399 1.00 62.94 85 ILE A C 1
ATOM 674 O O . ILE A 1 85 ? -10.110 -19.836 6.439 1.00 62.94 85 ILE A O 1
#

Secondary structure (DSSP, 8-state):
-THHHHHHHHHHHHHHHHHHHTT---SS-------SSGGGTSHHHHHHHHHHHHHHHHH-------SS--S-SS------PPPP-

Radius of gyration: 15.16 Å; Cα contacts (8 Å, |Δi|>4): 28; chains: 1; bounding box: 38×36×40 Å

Mean predicted aligned error: 4.01 Å

Sequence (85 aa):
MELVELLLLLELSRVYGRLLKEGWRPRRTIMFCSWGAEEHNLIGSTEWLEDNLKLLHGRAVAYINADILVAGNVSIRVVASPPPI

pLDDT: mean 92.29, std 7.98, range [54.5, 98.44]

Solvent-accessible surface area (backbone atoms only — not comparable to full-atom values): 5815 Å² total; per-residue (Å²): 127,72,66,61,42,54,53,49,55,52,50,49,53,51,52,54,53,49,42,46,73,74,68,51,75,74,96,60,93,82,84,91,81,85,68,53,55,48,95,66,77,37,42,42,54,50,55,52,44,64,79,38,40,77,58,41,76,77,66,62,87,80,85,84,86,64,70,80,82,76,87,70,90,87,72,90,86,85,87,79,81,78,78,86,130

Organism: Caerostris extrusa (NCBI:txid172846)

InterPro domains:
  IPR007484 Peptidase M28 [PF04389] (9-77)
  IPR039373 Transferrin receptor protein 1/Glutamate carboxypeptidase 2-like [PTHR10404] (8-82)